Protein AF-A0A2E0W894-F1 (afdb_monomer)

Solvent-accessible surface area (backbone atoms only — not comparable to full-atom values): 4977 Å² total; per-residue (Å²): 133,84,76,79,51,81,68,59,62,49,71,70,32,45,70,57,51,36,54,54,51,49,58,53,23,69,77,45,66,37,32,71,66,60,48,50,48,48,52,35,65,78,65,73,38,93,67,53,74,63,54,52,50,54,23,51,50,50,36,40,76,67,64,44,33,48,81,56,94,81,22,39,33,50,51,75,76,80,88,71,78,97,122

Radius of gyration: 14.44 Å; Cα contacts (8 Å, |Δi|>4): 75; chains: 1; bounding box: 42×23×46 Å

Mean predicted aligned error: 8.68 Å

Nearest PDB structures (foldseek):
  6qfd-assembly1_A  TM=8.706E-01  e=8.283E-02  Halobacterium salinarum NRC-1
  9jm0-assembly1_L  TM=7.326E-01  e=2.444E-01  Escherichia coli
  8xgc-assembly1_4  TM=6.482E-01  e=1.565E-01  Saccharomyces cerevisiae
  8kg6-assembly1_4  TM=7.005E-01  e=1.894E-01  Saccharomyces cerevisiae S288C
  8kg8-assembly1_4  TM=6.833E-01  e=2.152E-01  Saccharomyces cerevisiae S288C

pLDDT: mean 78.04, std 17.42, range [39.88, 93.94]

Foldseek 3Di:
DDDPPPVLVVLLDLVVLLVLLLVVQVVHWAALVRSVCCSCPVVVGPHDSVSNVVSVVVCVVVVQWDDDPNTIHGDPPPPPDPD

Structure (mmCIF, N/CA/C/O backbone):
data_AF-A0A2E0W894-F1
#
_entry.id   AF-A0A2E0W894-F1
#
loop_
_atom_site.group_PDB
_atom_site.id
_atom_site.type_symbol
_atom_site.label_atom_id
_atom_site.label_alt_id
_atom_site.label_comp_id
_atom_site.label_asym_id
_atom_site.label_entity_id
_atom_site.label_seq_id
_atom_site.pdbx_PDB_ins_code
_atom_site.Cartn_x
_atom_site.Cartn_y
_atom_site.Cartn_z
_atom_site.occupancy
_atom_site.B_iso_or_equiv
_atom_site.auth_seq_id
_atom_site.auth_comp_id
_atom_site.auth_asym_id
_atom_site.auth_atom_id
_atom_site.pdbx_PDB_model_num
ATOM 1 N N . MET A 1 1 ? 15.154 1.227 -31.169 1.00 40.94 1 MET A N 1
ATOM 2 C CA . MET A 1 1 ? 13.989 1.761 -30.434 1.00 40.94 1 MET A CA 1
ATOM 3 C C . MET A 1 1 ? 13.266 0.569 -29.820 1.00 40.94 1 MET A C 1
ATOM 5 O O . MET A 1 1 ? 12.657 -0.196 -30.553 1.00 40.94 1 MET A O 1
ATOM 9 N N . ILE A 1 2 ? 13.469 0.305 -28.526 1.00 44.47 2 ILE A N 1
ATOM 10 C CA . ILE A 1 2 ? 12.842 -0.838 -27.846 1.00 44.47 2 ILE A CA 1
ATOM 11 C C . ILE A 1 2 ? 11.408 -0.413 -27.539 1.00 44.47 2 ILE A C 1
ATOM 13 O O . ILE A 1 2 ? 11.201 0.501 -26.745 1.00 44.47 2 ILE A O 1
ATOM 17 N N . ILE A 1 3 ? 10.435 -1.010 -28.224 1.00 47.97 3 ILE A N 1
ATOM 18 C CA . ILE A 1 3 ? 9.020 -0.807 -27.914 1.00 47.97 3 ILE A CA 1
ATOM 19 C C . ILE A 1 3 ? 8.805 -1.402 -26.516 1.00 47.97 3 ILE A C 1
ATOM 21 O O . ILE A 1 3 ? 9.027 -2.606 -26.355 1.00 47.97 3 ILE A O 1
ATOM 25 N N . PRO A 1 4 ? 8.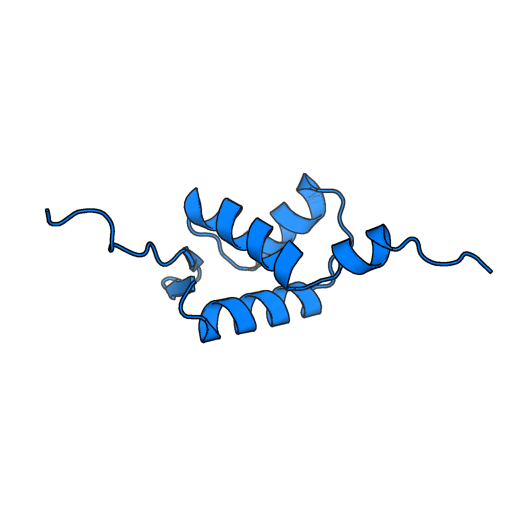425 -0.602 -25.503 1.00 45.50 4 PRO A N 1
ATOM 26 C CA . PRO A 1 4 ? 8.153 -1.136 -24.179 1.00 45.50 4 PRO A CA 1
ATOM 27 C C . PRO A 1 4 ? 7.041 -2.170 -24.310 1.00 45.50 4 PRO A C 1
ATOM 29 O O . PRO A 1 4 ? 5.995 -1.920 -24.917 1.00 45.50 4 PRO A O 1
ATOM 32 N N . SER A 1 5 ? 7.282 -3.369 -23.788 1.00 58.50 5 SER A N 1
ATOM 33 C CA . SER A 1 5 ? 6.283 -4.428 -23.882 1.00 58.50 5 SER A CA 1
ATOM 34 C C . SER A 1 5 ? 5.028 -3.993 -23.117 1.00 58.50 5 SER A C 1
ATOM 36 O O . SER A 1 5 ? 5.119 -3.374 -22.055 1.00 58.50 5 SER A O 1
ATOM 38 N N . LYS A 1 6 ? 3.835 -4.347 -23.613 1.00 54.28 6 LYS A N 1
ATOM 39 C CA . LYS A 1 6 ? 2.544 -4.092 -22.934 1.00 54.28 6 LYS A CA 1
ATOM 40 C C . LYS A 1 6 ? 2.569 -4.493 -21.443 1.00 54.28 6 LYS A C 1
ATOM 42 O O . LYS A 1 6 ? 1.867 -3.911 -20.624 1.00 54.28 6 LYS A O 1
ATOM 47 N N . TYR A 1 7 ? 3.421 -5.457 -21.091 1.00 53.16 7 TYR A N 1
ATOM 48 C CA . TYR A 1 7 ? 3.637 -5.974 -19.743 1.00 53.16 7 TYR A CA 1
ATOM 49 C C . TYR A 1 7 ? 4.526 -5.096 -18.846 1.00 53.16 7 TYR A C 1
ATOM 51 O O . TYR A 1 7 ? 4.370 -5.143 -17.627 1.00 53.16 7 TYR A O 1
ATOM 59 N N . GLU A 1 8 ? 5.444 -4.297 -19.395 1.00 53.06 8 GLU A N 1
ATOM 60 C CA . GLU A 1 8 ? 6.257 -3.352 -18.613 1.00 53.06 8 GLU A CA 1
ATOM 61 C C . GLU A 1 8 ? 5.421 -2.178 -18.106 1.00 53.06 8 GLU A C 1
ATOM 63 O O . GLU A 1 8 ? 5.517 -1.830 -16.931 1.00 53.06 8 GLU A O 1
ATOM 68 N N . LEU A 1 9 ? 4.516 -1.649 -18.936 1.00 57.06 9 LEU A N 1
ATOM 69 C CA . LEU A 1 9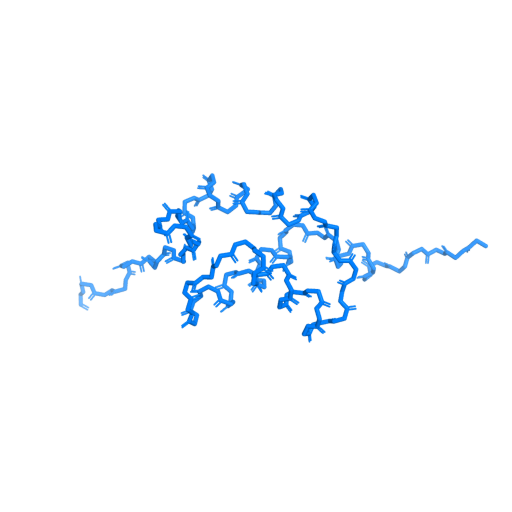 ? 3.596 -0.572 -18.549 1.00 57.06 9 LEU A CA 1
ATOM 70 C C . LEU A 1 9 ? 2.674 -0.982 -17.387 1.00 57.06 9 LEU A C 1
ATOM 72 O O . LEU A 1 9 ? 2.418 -0.191 -16.481 1.00 57.06 9 LEU A O 1
ATOM 76 N N . LEU A 1 10 ? 2.230 -2.243 -17.354 1.00 57.78 10 LEU A N 1
ATOM 77 C CA . LEU A 1 10 ? 1.366 -2.759 -16.286 1.00 57.78 10 LEU A CA 1
ATOM 78 C C . LEU A 1 10 ? 2.075 -2.862 -14.928 1.00 57.78 10 LEU A C 1
ATOM 80 O O . LEU A 1 10 ? 1.421 -2.758 -13.893 1.00 57.78 10 LEU A O 1
ATOM 84 N N . LYS A 1 11 ? 3.405 -3.037 -14.899 1.00 59.66 11 LYS A N 1
ATOM 85 C CA . LYS A 1 11 ? 4.167 -3.133 -13.639 1.00 59.66 11 LYS A CA 1
ATOM 86 C C . LYS A 1 11 ? 4.211 -1.813 -12.868 1.00 59.66 11 LYS A C 1
ATOM 88 O O . LYS A 1 11 ? 4.449 -1.854 -11.662 1.00 59.66 11 LYS A O 1
ATOM 93 N N . HIS A 1 12 ? 3.964 -0.694 -13.547 1.00 64.62 12 HIS A N 1
ATOM 94 C CA . HIS A 1 12 ? 3.908 0.648 -12.967 1.00 64.62 1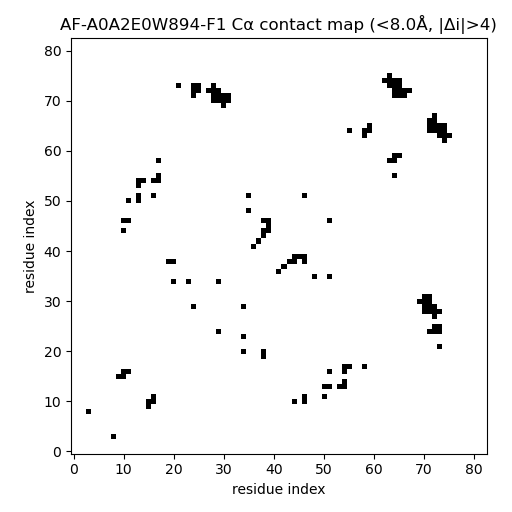2 HIS A CA 1
ATOM 95 C C . HIS A 1 12 ? 2.480 1.125 -12.672 1.00 64.62 12 HIS A C 1
ATOM 97 O O . HIS A 1 12 ? 2.317 2.207 -12.117 1.00 64.62 12 HIS A O 1
ATOM 103 N N . ASN A 1 13 ? 1.460 0.334 -13.020 1.00 73.62 13 ASN A N 1
ATOM 104 C CA . ASN A 1 13 ? 0.061 0.698 -12.834 1.00 73.62 13 ASN A CA 1
ATOM 105 C C . ASN A 1 13 ? -0.340 0.621 -11.349 1.00 73.62 13 ASN A C 1
ATOM 107 O O . ASN A 1 13 ? -0.150 -0.415 -10.703 1.00 73.62 13 ASN A O 1
ATOM 111 N N . SER A 1 14 ? -0.950 1.690 -10.836 1.00 72.31 14 SER A N 1
ATOM 112 C CA . SER A 1 14 ? -1.402 1.812 -9.446 1.00 72.31 14 SER A CA 1
ATOM 113 C C . SER A 1 14 ? -2.398 0.730 -9.024 1.00 72.31 14 SER A C 1
ATOM 115 O O . SER A 1 14 ? -2.399 0.332 -7.867 1.00 72.31 14 SER A O 1
ATOM 117 N N . LEU A 1 15 ? -3.195 0.173 -9.943 1.00 79.31 15 LEU A N 1
ATOM 118 C CA . LEU A 1 15 ? -4.088 -0.954 -9.643 1.00 79.31 15 LEU A CA 1
ATOM 119 C C . LEU A 1 15 ? -3.303 -2.229 -9.326 1.00 79.31 15 LEU A C 1
ATOM 121 O O . LEU A 1 15 ? -3.623 -2.950 -8.382 1.00 79.31 15 LEU A O 1
ATOM 125 N N . PHE A 1 16 ? -2.245 -2.498 -10.095 1.00 82.12 16 PHE A N 1
ATOM 126 C CA . PHE A 1 16 ? -1.404 -3.669 -9.866 1.00 82.12 16 PHE A CA 1
ATOM 127 C C . PHE A 1 16 ? -0.610 -3.521 -8.566 1.00 82.12 16 PHE A C 1
ATOM 129 O O . PHE A 1 16 ? -0.528 -4.456 -7.770 1.00 82.12 16 PHE A O 1
ATOM 136 N N . ILE A 1 17 ? -0.024 -2.341 -8.345 1.00 85.25 17 ILE A N 1
ATOM 137 C CA . ILE A 1 17 ? 0.686 -2.025 -7.102 1.00 85.25 17 ILE A CA 1
ATOM 138 C C . ILE A 1 17 ? -0.297 -2.114 -5.930 1.00 85.25 17 ILE A C 1
ATOM 140 O O . ILE A 1 17 ? 0.020 -2.741 -4.925 1.00 85.25 17 ILE A O 1
ATOM 144 N N . GLY A 1 18 ? -1.514 -1.595 -6.088 1.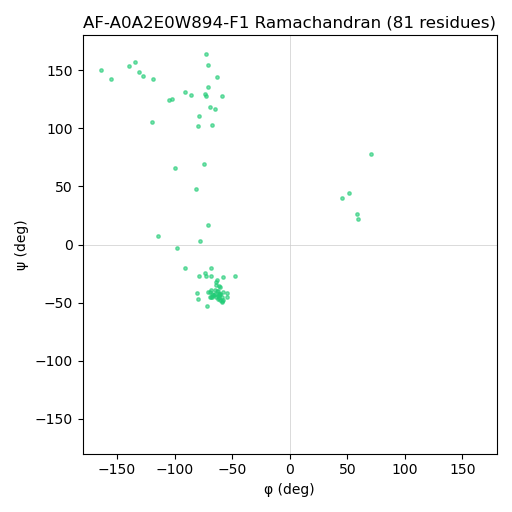00 87.94 18 GLY A N 1
ATOM 145 C CA . GLY A 1 18 ? -2.563 -1.632 -5.075 1.00 87.94 18 GLY A CA 1
ATOM 146 C C . GLY A 1 18 ? -2.922 -3.053 -4.664 1.00 87.94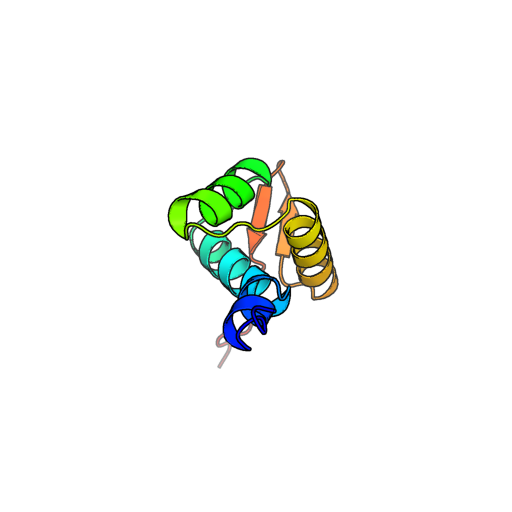 18 GLY A C 1
ATOM 147 O O . GLY A 1 18 ? -2.943 -3.351 -3.475 1.00 87.94 18 GLY A O 1
ATOM 148 N N . ALA A 1 19 ? -3.093 -3.968 -5.620 1.00 88.19 19 ALA A N 1
ATOM 149 C CA . ALA A 1 19 ? -3.341 -5.376 -5.316 1.00 88.19 19 ALA A CA 1
ATOM 150 C C . ALA A 1 19 ? -2.222 -6.004 -4.462 1.00 88.19 19 ALA A C 1
ATOM 152 O O . ALA A 1 19 ? -2.510 -6.726 -3.510 1.00 88.19 19 ALA A O 1
ATOM 153 N N . LEU A 1 20 ? -0.952 -5.693 -4.755 1.00 88.25 20 LEU A N 1
ATOM 154 C CA . LEU A 1 20 ? 0.185 -6.153 -3.947 1.00 88.25 20 LEU A CA 1
ATOM 155 C C . LEU A 1 20 ? 0.177 -5.561 -2.536 1.00 88.25 20 LEU A C 1
ATOM 157 O O . LEU A 1 20 ? 0.449 -6.266 -1.568 1.00 88.25 20 LEU A O 1
ATOM 161 N N . VAL A 1 21 ? -0.113 -4.265 -2.430 1.00 90.94 21 VAL A N 1
ATOM 162 C CA . VAL A 1 21 ? -0.210 -3.557 -1.151 1.00 90.94 21 VAL A CA 1
ATOM 163 C C . VAL A 1 21 ? -1.280 -4.210 -0.281 1.00 90.94 21 VAL A C 1
ATOM 165 O O . VAL A 1 21 ? -1.006 -4.551 0.865 1.00 90.94 21 VAL A O 1
ATOM 168 N N . LEU A 1 22 ? -2.472 -4.447 -0.829 1.00 91.31 22 LEU A N 1
ATOM 169 C CA . LEU A 1 22 ? -3.574 -5.063 -0.094 1.00 91.31 22 LEU A CA 1
ATOM 170 C C . LEU A 1 22 ? -3.243 -6.493 0.347 1.00 91.31 22 LEU A C 1
ATOM 172 O O . LEU A 1 22 ? -3.561 -6.859 1.473 1.00 91.31 22 LEU A O 1
ATOM 176 N N . ASP A 1 23 ? -2.582 -7.288 -0.497 1.00 90.31 23 ASP A N 1
ATOM 177 C CA . ASP A 1 23 ? -2.159 -8.651 -0.151 1.00 90.31 23 ASP A CA 1
ATOM 178 C C . ASP A 1 23 ? -1.184 -8.668 1.041 1.00 90.31 23 ASP A C 1
ATOM 180 O O . ASP A 1 23 ? -1.365 -9.421 1.998 1.00 90.31 23 ASP A O 1
ATOM 184 N N . LEU A 1 24 ? -0.206 -7.755 1.051 1.00 91.31 24 LEU A N 1
ATOM 185 C CA . LEU A 1 24 ? 0.722 -7.593 2.174 1.00 91.31 24 LEU A CA 1
ATOM 186 C C . LEU A 1 24 ? 0.017 -7.118 3.451 1.00 91.31 24 LEU A C 1
ATOM 188 O O . LEU A 1 24 ? 0.307 -7.619 4.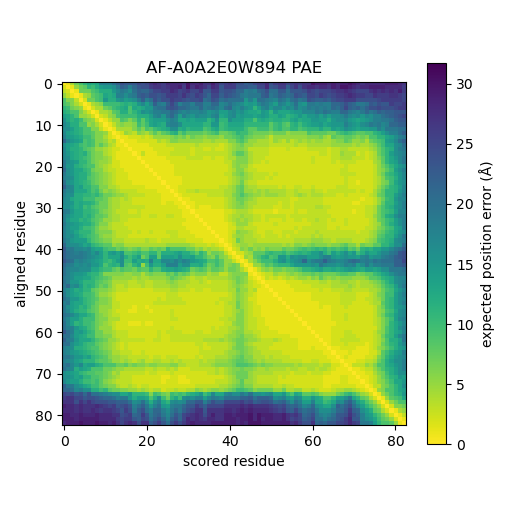539 1.00 91.31 24 LEU A O 1
ATOM 192 N N . LEU A 1 25 ? -0.904 -6.161 3.324 1.00 91.81 25 LEU A N 1
ATOM 193 C CA . LEU A 1 25 ? -1.617 -5.572 4.458 1.00 91.81 25 LEU A CA 1
ATOM 194 C C . LEU A 1 25 ? -2.664 -6.507 5.072 1.00 91.81 25 LEU A C 1
ATOM 196 O O . LEU A 1 25 ? -2.937 -6.399 6.266 1.00 91.81 25 LEU A O 1
ATOM 200 N N . LYS A 1 26 ? -3.221 -7.444 4.293 1.00 90.44 26 LYS A N 1
ATOM 201 C CA . LYS A 1 26 ? -4.109 -8.507 4.794 1.00 90.44 26 LYS A CA 1
ATOM 202 C C . LYS A 1 26 ? -3.407 -9.455 5.760 1.00 90.44 26 LYS A C 1
ATOM 204 O O . LYS A 1 26 ? -4.057 -10.007 6.639 1.00 90.44 26 LYS A O 1
ATOM 209 N N . GLN A 1 27 ? -2.103 -9.659 5.588 1.00 90.25 27 GLN A N 1
ATOM 210 C CA . GLN A 1 27 ? -1.315 -10.528 6.462 1.00 90.25 27 GLN A CA 1
ATOM 211 C C . GLN A 1 27 ? -0.931 -9.816 7.759 1.00 90.25 27 GLN A C 1
ATOM 213 O O . GLN A 1 27 ? -0.958 -10.417 8.829 1.00 90.25 27 GLN A O 1
ATOM 218 N N . GLN A 1 28 ? -0.532 -8.547 7.661 1.00 90.94 28 GLN A N 1
ATOM 219 C CA . GLN A 1 28 ? -0.146 -7.736 8.810 1.00 90.94 28 GLN A CA 1
ATOM 220 C C . GLN A 1 28 ? -0.117 -6.245 8.457 1.00 90.94 28 GLN A C 1
ATOM 222 O O . GLN A 1 28 ? 0.245 -5.882 7.335 1.00 90.94 28 GLN A O 1
ATOM 227 N N . PRO A 1 29 ? -0.389 -5.358 9.425 1.00 91.62 29 PRO A N 1
ATOM 228 C CA . PRO A 1 29 ? -0.225 -3.930 9.224 1.00 91.62 29 PRO A CA 1
ATOM 229 C C . PRO A 1 29 ? 1.256 -3.551 9.144 1.00 91.62 29 PRO A C 1
ATOM 231 O O . PRO A 1 29 ? 2.083 -3.987 9.953 1.00 91.62 29 PRO A O 1
ATOM 234 N N . LEU A 1 30 ? 1.594 -2.697 8.182 1.00 93.94 30 LEU A N 1
ATOM 235 C CA . LEU A 1 30 ? 2.971 -2.310 7.880 1.00 93.94 30 LEU A CA 1
ATOM 236 C C . LEU A 1 30 ? 3.100 -0.792 7.859 1.00 93.94 30 LEU A C 1
ATOM 238 O O . LEU A 1 30 ? 2.201 -0.086 7.412 1.00 93.94 30 LEU A O 1
ATOM 242 N N . ASN A 1 31 ? 4.240 -0.275 8.311 1.00 93.75 31 ASN A N 1
ATOM 243 C CA . ASN A 1 31 ? 4.577 1.120 8.043 1.00 93.75 31 ASN A CA 1
ATOM 244 C C . ASN A 1 31 ? 4.956 1.293 6.560 1.00 93.75 31 ASN A C 1
ATOM 246 O O . ASN A 1 31 ? 5.258 0.320 5.860 1.00 93.75 31 ASN A O 1
ATOM 250 N N . PHE A 1 32 ? 4.965 2.541 6.094 1.00 90.38 32 PHE A N 1
ATOM 251 C CA . PHE A 1 32 ? 5.263 2.862 4.700 1.00 90.38 32 PHE A CA 1
ATOM 252 C C . PHE A 1 32 ? 6.614 2.287 4.238 1.00 90.38 32 PHE A C 1
ATOM 254 O O . PHE A 1 32 ? 6.698 1.687 3.171 1.00 90.38 32 PHE A O 1
ATOM 261 N N . PHE A 1 33 ? 7.669 2.427 5.046 1.00 90.06 33 PHE A N 1
ATOM 262 C CA . PHE A 1 33 ? 9.022 2.012 4.665 1.00 90.06 33 PHE A CA 1
ATOM 263 C C . PHE A 1 33 ? 9.147 0.490 4.515 1.00 90.06 33 PHE A C 1
ATOM 265 O O . PHE A 1 33 ? 9.708 -0.005 3.540 1.00 90.06 33 PHE A O 1
ATOM 272 N N . SER A 1 34 ? 8.569 -0.271 5.445 1.00 91.44 34 SER A N 1
ATOM 273 C CA . SER A 1 34 ? 8.493 -1.729 5.373 1.00 91.44 34 SER A CA 1
ATOM 274 C C . SER A 1 34 ? 7.694 -2.185 4.156 1.00 91.44 34 SER A C 1
ATOM 276 O O . SER A 1 34 ? 8.084 -3.143 3.495 1.00 91.44 34 SER A O 1
ATOM 278 N N . LEU A 1 35 ? 6.600 -1.493 3.843 1.00 90.56 35 LEU A N 1
ATOM 279 C CA . LEU A 1 35 ? 5.755 -1.790 2.694 1.00 90.56 35 LEU A CA 1
ATOM 280 C C . LEU A 1 35 ? 6.491 -1.513 1.372 1.00 90.56 35 LEU A C 1
ATOM 282 O O . LEU A 1 35 ? 6.519 -2.376 0.496 1.00 90.56 35 LEU A O 1
ATOM 286 N N . TYR A 1 36 ? 7.178 -0.372 1.271 1.00 89.81 36 TYR A N 1
ATOM 287 C CA . TYR A 1 36 ? 8.037 -0.032 0.137 1.00 89.81 36 TYR A CA 1
ATOM 288 C C . TYR A 1 36 ? 9.152 -1.060 -0.059 1.00 89.81 36 TYR A C 1
ATOM 290 O O . TYR A 1 36 ? 9.309 -1.593 -1.156 1.00 89.81 36 TYR A O 1
ATOM 298 N N . ASN A 1 37 ? 9.873 -1.413 1.008 1.00 88.56 37 ASN A N 1
ATOM 299 C CA . ASN A 1 37 ? 10.956 -2.390 0.931 1.00 88.56 37 ASN A CA 1
ATOM 300 C C . ASN A 1 37 ? 10.457 -3.771 0.508 1.00 88.56 37 ASN A C 1
ATOM 302 O O . ASN A 1 37 ? 11.062 -4.383 -0.367 1.00 88.56 37 ASN A O 1
ATOM 306 N N . LYS A 1 38 ? 9.340 -4.256 1.063 1.00 87.69 38 LYS A N 1
ATOM 307 C CA . LYS A 1 38 ? 8.762 -5.538 0.636 1.00 87.69 38 LYS A CA 1
ATOM 308 C C . LYS A 1 38 ? 8.371 -5.510 -0.840 1.00 87.69 38 LYS A C 1
ATOM 310 O O . LYS A 1 38 ? 8.676 -6.435 -1.577 1.00 87.69 38 LYS A O 1
ATOM 315 N N . ILE A 1 39 ? 7.764 -4.433 -1.318 1.00 85.31 39 ILE A N 1
ATOM 316 C CA . ILE A 1 39 ? 7.372 -4.331 -2.729 1.00 85.31 39 ILE A CA 1
ATOM 317 C C . ILE A 1 39 ? 8.598 -4.239 -3.657 1.00 85.31 39 ILE A C 1
ATOM 319 O O . ILE A 1 39 ? 8.613 -4.860 -4.724 1.00 85.31 39 ILE A O 1
ATOM 323 N N . TYR A 1 40 ? 9.630 -3.501 -3.244 1.00 81.75 40 TYR A N 1
ATOM 324 C CA . TYR A 1 40 ? 10.854 -3.284 -4.013 1.00 81.75 40 TYR A CA 1
ATOM 325 C C . TYR A 1 40 ? 11.731 -4.545 -4.084 1.00 81.75 40 TYR A C 1
ATOM 327 O O . TYR A 1 40 ? 12.088 -4.996 -5.177 1.00 81.75 40 TYR A O 1
ATOM 335 N N . TYR A 1 41 ? 12.044 -5.143 -2.930 1.00 72.31 41 TYR A N 1
ATOM 336 C CA . TYR A 1 41 ? 12.964 -6.277 -2.816 1.00 72.31 41 TYR A CA 1
ATOM 337 C C . TYR A 1 41 ? 12.309 -7.611 -3.176 1.00 72.31 41 TYR A C 1
ATOM 339 O O . TYR A 1 41 ? 12.866 -8.367 -3.971 1.00 72.31 41 TYR A O 1
ATOM 347 N N . ASP A 1 42 ? 11.115 -7.885 -2.651 1.00 64.69 42 ASP A N 1
ATOM 348 C CA . ASP A 1 42 ? 10.502 -9.219 -2.712 1.00 64.69 42 ASP A CA 1
ATOM 349 C C . ASP A 1 42 ? 9.984 -9.550 -4.123 1.00 64.69 42 ASP A C 1
ATOM 351 O O . ASP A 1 42 ? 9.907 -10.706 -4.531 1.00 64.69 42 ASP A O 1
ATOM 355 N N . LYS A 1 43 ? 9.683 -8.523 -4.935 1.00 61.25 43 LYS A N 1
ATOM 356 C CA . LYS A 1 43 ? 9.206 -8.705 -6.320 1.00 61.25 43 LYS A CA 1
ATOM 357 C C . LYS A 1 43 ? 10.168 -8.194 -7.397 1.00 61.25 43 LYS A C 1
ATOM 359 O O . LYS A 1 43 ? 9.789 -8.195 -8.571 1.00 61.25 43 LYS A O 1
ATOM 364 N N . ARG A 1 44 ? 11.392 -7.771 -7.031 1.00 60.12 44 ARG A N 1
ATOM 365 C CA . ARG A 1 44 ? 12.395 -7.144 -7.926 1.00 60.12 44 ARG A CA 1
ATOM 366 C C . ARG A 1 44 ? 11.790 -6.060 -8.830 1.00 60.12 44 ARG A C 1
ATOM 368 O O . ARG A 1 44 ? 12.093 -5.985 -10.024 1.00 60.12 44 ARG A O 1
ATOM 375 N N . ARG A 1 45 ? 10.874 -5.247 -8.294 1.00 64.81 45 ARG A N 1
ATOM 376 C CA . ARG A 1 45 ? 10.174 -4.220 -9.075 1.00 64.81 45 ARG A CA 1
ATOM 377 C C . ARG A 1 45 ? 10.767 -2.854 -8.789 1.00 64.81 45 ARG A C 1
ATOM 379 O O . ARG A 1 45 ? 10.774 -2.403 -7.651 1.00 64.81 45 ARG A O 1
ATOM 386 N N . LYS A 1 46 ? 11.188 -2.164 -9.849 1.00 69.06 46 LYS A N 1
ATOM 387 C CA . LYS A 1 46 ? 11.524 -0.737 -9.806 1.00 69.06 46 LYS A CA 1
ATOM 388 C C . LYS A 1 46 ? 10.235 0.088 -9.723 1.00 69.06 46 LYS A C 1
ATOM 390 O O . LYS A 1 46 ? 9.832 0.717 -10.694 1.00 69.06 46 LYS A O 1
ATOM 395 N N . ILE A 1 47 ? 9.541 0.018 -8.592 1.00 75.31 47 ILE A N 1
ATOM 396 C CA . ILE A 1 47 ? 8.428 0.922 -8.292 1.00 75.31 47 ILE A CA 1
ATOM 397 C C . ILE A 1 47 ? 9.032 2.176 -7.668 1.00 75.31 47 ILE A C 1
ATOM 399 O O . ILE A 1 47 ? 9.852 2.081 -6.757 1.00 75.31 47 ILE A O 1
ATOM 403 N N . SER A 1 48 ? 8.675 3.344 -8.198 1.00 82.44 48 SER A N 1
ATOM 404 C CA . SER A 1 48 ? 9.096 4.615 -7.615 1.00 82.44 48 SER A CA 1
ATOM 405 C C . SER A 1 48 ? 8.367 4.844 -6.289 1.00 82.44 48 SER A C 1
ATOM 407 O O . SER A 1 48 ? 7.251 4.363 -6.079 1.00 82.44 48 SER A O 1
ATOM 409 N N . TYR A 1 49 ? 8.981 5.623 -5.403 1.00 83.25 49 TYR A N 1
ATOM 410 C CA . TYR A 1 49 ? 8.342 6.064 -4.162 1.00 83.25 49 TYR A CA 1
ATOM 411 C C . TYR A 1 49 ? 6.997 6.763 -4.427 1.00 83.25 49 TYR A C 1
ATOM 413 O O . TYR A 1 49 ? 6.012 6.492 -3.743 1.00 83.25 49 TYR A O 1
ATOM 421 N N . LEU A 1 50 ? 6.950 7.609 -5.464 1.00 85.50 50 LEU A N 1
ATOM 422 C CA . LEU A 1 50 ? 5.752 8.347 -5.872 1.00 85.50 50 LEU A CA 1
ATOM 423 C C . LEU A 1 50 ? 4.612 7.411 -6.277 1.00 85.50 50 LEU A C 1
ATOM 425 O O . LEU A 1 50 ? 3.512 7.545 -5.759 1.00 85.50 50 LEU A O 1
ATOM 429 N N . ASN A 1 51 ? 4.887 6.387 -7.090 1.00 85.44 51 ASN A N 1
ATOM 430 C CA . ASN A 1 51 ? 3.851 5.442 -7.508 1.00 85.44 51 ASN A CA 1
ATOM 431 C C . ASN A 1 51 ? 3.235 4.701 -6.314 1.00 85.44 51 ASN A C 1
ATOM 433 O O . ASN A 1 51 ? 2.040 4.398 -6.323 1.00 85.44 51 ASN A O 1
ATOM 437 N N . LEU A 1 52 ? 4.034 4.384 -5.289 1.00 87.94 52 LEU A N 1
ATOM 438 C CA . LEU A 1 52 ? 3.506 3.762 -4.078 1.00 87.94 52 LEU A CA 1
ATOM 439 C C . LEU A 1 52 ? 2.630 4.734 -3.283 1.00 87.94 52 LEU A C 1
ATOM 441 O O . LEU A 1 52 ? 1.578 4.335 -2.789 1.00 87.94 52 LEU A O 1
ATOM 445 N N . LEU A 1 53 ? 3.046 5.995 -3.175 1.00 90.31 53 LEU A N 1
ATOM 446 C CA . LEU A 1 53 ? 2.283 7.037 -2.495 1.00 90.31 53 LEU A CA 1
ATOM 447 C C . LEU A 1 53 ? 0.945 7.308 -3.199 1.00 90.31 53 LEU A C 1
ATOM 449 O O . LEU A 1 53 ? -0.093 7.327 -2.539 1.00 90.31 53 LEU A O 1
ATOM 453 N N . ASP A 1 54 ? 0.949 7.422 -4.526 1.00 90.06 54 ASP A N 1
ATOM 454 C CA . ASP A 1 54 ? -0.262 7.588 -5.338 1.00 90.06 54 ASP A CA 1
ATOM 455 C C . ASP A 1 54 ? -1.203 6.395 -5.163 1.00 90.06 54 ASP A C 1
ATOM 457 O O . ASP A 1 54 ? -2.409 6.552 -4.978 1.00 90.06 54 ASP A O 1
ATOM 461 N N . THR A 1 55 ? -0.640 5.184 -5.147 1.00 91.44 55 THR A N 1
ATOM 462 C CA . THR A 1 55 ? -1.400 3.955 -4.899 1.00 91.44 55 THR A CA 1
ATOM 463 C C . THR A 1 55 ? -2.031 3.958 -3.509 1.00 91.44 55 THR A C 1
ATOM 465 O O . THR A 1 55 ? -3.209 3.645 -3.374 1.00 91.44 55 THR A O 1
ATOM 468 N N . LEU A 1 56 ? -1.282 4.314 -2.465 1.00 92.31 56 LEU A N 1
ATOM 469 C CA . LEU A 1 56 ? -1.811 4.372 -1.101 1.00 92.31 56 LEU A CA 1
ATOM 470 C C . LEU A 1 56 ? -2.882 5.449 -0.949 1.00 92.31 56 LEU A C 1
ATOM 472 O O . LEU A 1 56 ? -3.890 5.204 -0.295 1.00 92.31 56 LEU A O 1
ATOM 476 N N . THR A 1 57 ? -2.690 6.598 -1.593 1.00 92.00 57 THR A N 1
ATOM 477 C CA . THR A 1 57 ? -3.680 7.678 -1.640 1.00 92.00 57 THR A CA 1
ATOM 478 C C . THR A 1 57 ? -4.966 7.183 -2.288 1.00 92.00 57 THR A C 1
ATOM 480 O O . THR A 1 57 ? -6.040 7.333 -1.715 1.00 92.00 57 THR A O 1
ATOM 483 N N . PHE A 1 58 ? -4.863 6.511 -3.436 1.00 92.12 58 PHE A N 1
ATOM 484 C CA . PHE A 1 58 ? -6.006 5.894 -4.100 1.00 92.12 58 PH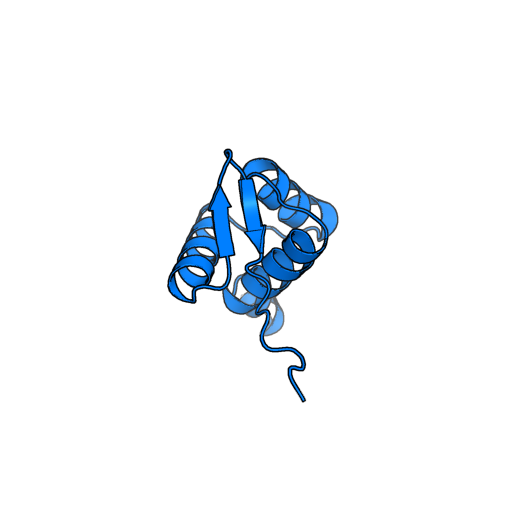E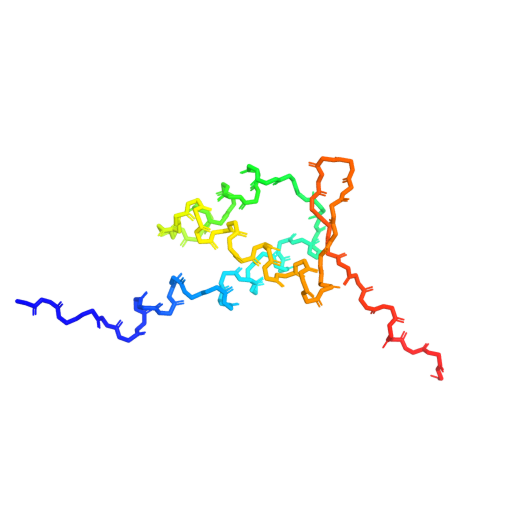 A CA 1
ATOM 485 C C . PHE A 1 58 ? -6.715 4.868 -3.204 1.00 92.12 58 PHE A C 1
ATOM 487 O O . PHE A 1 58 ? -7.932 4.926 -3.059 1.00 92.12 58 PHE A O 1
ATOM 494 N N . LEU A 1 59 ? -5.974 3.956 -2.565 1.00 92.19 59 LEU A N 1
ATOM 495 C CA . LEU A 1 59 ? -6.552 2.943 -1.675 1.00 92.19 59 LEU A CA 1
ATOM 496 C C . LEU A 1 59 ? -7.231 3.559 -0.446 1.00 92.19 59 LEU A C 1
ATOM 498 O O . LEU A 1 59 ? -8.239 3.031 0.018 1.00 92.19 59 LEU A O 1
ATOM 502 N N . PHE A 1 60 ? -6.685 4.655 0.080 1.00 92.31 60 PHE A N 1
ATOM 503 C CA . PHE A 1 60 ? -7.271 5.391 1.195 1.00 92.31 60 PHE A CA 1
ATOM 504 C C . PHE A 1 60 ? -8.572 6.085 0.780 1.00 92.31 60 PHE A C 1
ATOM 506 O O . PHE A 1 60 ? -9.578 5.965 1.469 1.00 92.31 60 PHE A O 1
ATOM 513 N N . LEU A 1 61 ? -8.580 6.750 -0.381 1.00 90.81 61 LEU A N 1
ATOM 514 C CA . LEU A 1 61 ? -9.784 7.370 -0.946 1.00 90.81 61 LEU A CA 1
ATOM 515 C C . LEU A 1 61 ? -10.867 6.340 -1.294 1.00 90.81 61 LEU A C 1
ATOM 517 O O . LEU A 1 61 ? -12.051 6.637 -1.185 1.00 90.81 61 LEU A O 1
ATOM 521 N N . ALA A 1 62 ? -10.464 5.131 -1.685 1.00 89.69 62 ALA A N 1
ATOM 522 C CA . ALA A 1 62 ? -11.356 3.998 -1.917 1.00 89.69 62 ALA A CA 1
ATOM 523 C C . ALA A 1 62 ? -11.822 3.305 -0.622 1.00 89.69 62 ALA A C 1
ATOM 525 O O . ALA A 1 62 ? -12.498 2.283 -0.699 1.00 89.69 62 ALA A O 1
ATOM 526 N N . ASP A 1 63 ? -11.444 3.824 0.551 1.00 90.06 63 ASP A N 1
ATOM 527 C CA . ASP A 1 63 ? -11.780 3.281 1.870 1.00 90.06 63 ASP A CA 1
ATOM 528 C C . ASP A 1 63 ? -11.307 1.827 2.098 1.00 90.06 63 ASP A C 1
ATOM 530 O O . ASP A 1 63 ? -11.857 1.082 2.903 1.00 90.06 63 ASP A O 1
ATOM 534 N N . LEU A 1 64 ? -10.249 1.401 1.398 1.00 90.81 64 LEU A N 1
ATOM 535 C CA . LEU A 1 64 ? -9.697 0.040 1.489 1.00 90.81 64 LEU A CA 1
ATOM 536 C C . LEU A 1 64 ? -8.601 -0.095 2.549 1.00 90.81 64 LEU A C 1
ATOM 538 O O . LEU A 1 64 ? -8.268 -1.204 2.978 1.00 90.81 64 LEU A O 1
ATOM 542 N N . VAL A 1 65 ? -7.992 1.019 2.948 1.00 93.25 65 VAL A N 1
ATOM 543 C CA . VAL A 1 65 ? -6.918 1.061 3.942 1.00 93.25 65 VAL A CA 1
ATOM 544 C C . VAL A 1 65 ? -7.095 2.258 4.861 1.00 93.25 65 VAL A C 1
ATOM 546 O O . VAL A 1 65 ? -7.634 3.285 4.462 1.00 93.25 65 VAL A O 1
ATOM 549 N N . TYR A 1 66 ? -6.582 2.152 6.081 1.00 93.31 66 TYR A N 1
ATOM 550 C CA . TYR A 1 66 ? -6.543 3.265 7.024 1.00 93.31 66 TYR A CA 1
ATOM 551 C C . TYR A 1 66 ? -5.178 3.371 7.698 1.00 93.31 66 TYR A C 1
ATOM 553 O O . TYR A 1 66 ? -4.412 2.405 7.769 1.00 93.31 66 TYR A O 1
ATOM 561 N N . TYR A 1 67 ? -4.870 4.566 8.195 1.00 92.75 67 TYR A N 1
ATOM 562 C CA . TYR A 1 67 ? -3.624 4.847 8.892 1.00 92.75 67 TYR A CA 1
ATOM 563 C C . TYR A 1 67 ? -3.865 4.955 10.395 1.00 92.75 67 TYR A C 1
ATOM 565 O O . TYR A 1 67 ? -4.694 5.743 10.843 1.00 92.75 67 TYR A O 1
ATOM 573 N N . SER A 1 68 ? -3.144 4.159 11.181 1.00 91.38 68 SER A N 1
ATOM 574 C CA . SER A 1 68 ? -3.206 4.197 12.643 1.00 91.38 68 SER A CA 1
ATOM 575 C C . SER A 1 68 ? -1.914 3.662 13.250 1.00 91.38 68 SER A C 1
ATOM 577 O O . SER A 1 68 ? -1.329 2.701 12.742 1.00 91.38 68 SER A O 1
ATOM 579 N N . ASN A 1 69 ? -1.460 4.273 14.347 1.00 90.56 69 ASN A N 1
ATOM 580 C CA . ASN A 1 69 ? -0.248 3.877 15.075 1.00 90.56 69 ASN A CA 1
ATOM 581 C C . ASN A 1 69 ? 0.989 3.752 14.169 1.00 90.56 69 ASN A C 1
ATOM 583 O O . ASN A 1 69 ? 1.743 2.780 14.247 1.00 90.56 69 ASN A O 1
ATOM 587 N N . ASN A 1 70 ? 1.174 4.731 13.278 1.00 91.19 70 ASN A N 1
ATOM 588 C CA . ASN A 1 70 ? 2.276 4.788 12.314 1.00 91.19 70 ASN A CA 1
ATOM 589 C C . ASN A 1 70 ? 2.338 3.590 11.340 1.00 91.19 70 ASN A C 1
ATOM 591 O O . ASN A 1 70 ? 3.393 3.263 10.789 1.00 91.19 70 ASN A O 1
ATOM 595 N N . LYS A 1 71 ? 1.208 2.902 11.149 1.00 92.88 71 LYS A N 1
ATOM 596 C CA . LYS A 1 71 ? 1.056 1.741 10.274 1.00 92.88 71 LYS A CA 1
ATOM 597 C C . LYS A 1 71 ? -0.166 1.910 9.382 1.00 92.88 71 LYS A C 1
ATOM 599 O O . LYS A 1 71 ? -1.163 2.522 9.759 1.00 92.88 71 LYS A O 1
ATOM 604 N N . ILE A 1 72 ? -0.062 1.344 8.193 1.00 93.19 72 ILE A N 1
ATOM 605 C CA . ILE A 1 72 ? -1.145 1.204 7.234 1.00 93.19 72 ILE A CA 1
ATOM 606 C C . ILE A 1 72 ? -1.800 -0.144 7.527 1.00 93.19 72 ILE A C 1
ATOM 608 O O . ILE A 1 72 ? -1.109 -1.1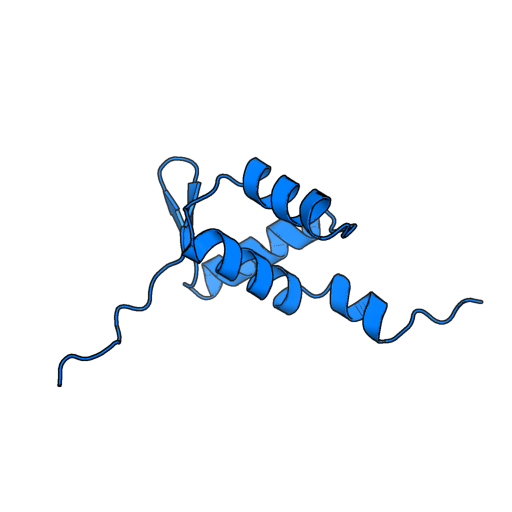53 7.691 1.00 93.19 72 ILE A O 1
ATOM 612 N N . HIS A 1 73 ? -3.120 -0.149 7.624 1.00 92.56 73 HIS A N 1
ATOM 613 C CA . HIS A 1 73 ? -3.928 -1.325 7.915 1.00 92.56 73 HIS A CA 1
ATOM 614 C C . HIS A 1 73 ? -4.865 -1.585 6.744 1.00 92.56 73 HIS A C 1
ATOM 616 O O . HIS A 1 73 ? -5.393 -0.644 6.151 1.00 92.56 73 HIS A O 1
ATOM 622 N N . PHE A 1 74 ? -5.084 -2.858 6.422 1.00 91.94 74 PHE A N 1
ATOM 623 C CA . PHE A 1 74 ? -6.152 -3.244 5.507 1.00 91.94 74 PHE A CA 1
ATOM 624 C C . PHE A 1 74 ? -7.497 -3.088 6.220 1.00 91.94 74 PHE A C 1
ATOM 626 O O . PHE A 1 74 ? -7.682 -3.617 7.318 1.00 91.94 74 PHE A O 1
ATOM 633 N N . LYS A 1 75 ? -8.438 -2.375 5.602 1.00 88.06 75 LYS A N 1
ATOM 634 C CA . LYS A 1 75 ? -9.809 -2.298 6.094 1.00 88.06 75 LYS A CA 1
ATOM 635 C C . LYS A 1 75 ? -10.520 -3.576 5.652 1.00 88.06 75 LYS A C 1
ATOM 637 O O . LYS A 1 75 ? -10.838 -3.747 4.479 1.00 88.06 75 LYS A O 1
ATOM 642 N N . TYR A 1 76 ? -10.689 -4.519 6.577 1.00 72.19 76 TYR A N 1
ATOM 643 C CA . TYR A 1 76 ? -11.469 -5.720 6.298 1.00 72.19 76 TYR A CA 1
ATOM 644 C C . TYR A 1 76 ? -12.931 -5.307 6.171 1.00 72.19 76 TYR A C 1
ATOM 646 O O . TYR A 1 76 ? -13.504 -4.784 7.125 1.00 72.19 76 TYR A O 1
ATOM 654 N N . ASP A 1 77 ? -13.523 -5.530 5.002 1.00 56.72 77 ASP A N 1
ATOM 655 C CA . ASP A 1 77 ? -14.962 -5.396 4.848 1.00 56.72 77 ASP A CA 1
ATOM 656 C C . ASP A 1 77 ? -15.600 -6.526 5.666 1.00 56.72 77 ASP A C 1
ATOM 658 O O . ASP A 1 77 ? -15.547 -7.702 5.299 1.00 56.72 77 ASP A O 1
ATOM 662 N N . SER A 1 78 ? -16.131 -6.195 6.840 1.00 47.16 78 SER A N 1
ATOM 663 C CA . SER A 1 78 ? -16.873 -7.112 7.709 1.00 47.16 78 SER A CA 1
ATOM 664 C C . SER A 1 78 ? -18.250 -7.475 7.135 1.00 47.16 78 SER A C 1
ATOM 666 O O . SER A 1 78 ? -19.083 -8.042 7.835 1.00 47.16 78 SER A O 1
ATOM 668 N N . GLN A 1 79 ? -18.493 -7.239 5.843 1.00 46.41 79 GLN A N 1
ATOM 669 C CA . GLN A 1 79 ? -19.665 -7.724 5.115 1.00 46.41 79 GLN A CA 1
ATOM 670 C C . GLN A 1 79 ? -19.519 -9.188 4.657 1.00 46.41 79 GLN A C 1
ATOM 672 O O . GLN A 1 79 ? -19.814 -9.538 3.514 1.00 46.41 79 GLN A O 1
ATOM 677 N N . LYS A 1 80 ? -19.094 -10.085 5.555 1.00 41.28 80 LYS A N 1
ATOM 678 C CA . LYS A 1 80 ? -19.306 -11.529 5.385 1.00 41.28 80 LYS A CA 1
ATOM 679 C C . LYS A 1 80 ? -20.147 -12.085 6.536 1.00 41.28 80 LYS A C 1
ATOM 681 O O . LYS A 1 80 ? -19.657 -12.282 7.641 1.00 41.28 80 LYS A O 1
ATOM 686 N N . THR A 1 81 ? -21.407 -12.344 6.166 1.00 40.41 81 THR A N 1
ATOM 687 C CA . THR A 1 81 ? -22.380 -13.310 6.714 1.00 40.41 81 THR A CA 1
ATOM 688 C C . THR A 1 81 ? -22.978 -13.034 8.097 1.00 40.41 81 THR A C 1
ATOM 690 O O . THR A 1 81 ? -22.647 -13.688 9.079 1.00 40.41 81 THR A O 1
ATOM 693 N N . LEU A 1 82 ? -23.952 -12.118 8.122 1.00 39.88 82 LEU A N 1
ATOM 694 C CA . LEU A 1 82 ? -25.114 -12.145 9.020 1.00 39.88 82 LEU A CA 1
ATOM 695 C C . LEU A 1 82 ? -26.316 -12.709 8.239 1.00 39.88 82 LEU A C 1
ATOM 697 O O . LEU A 1 82 ? -27.219 -11.947 7.940 1.00 39.88 82 LEU A O 1
ATOM 701 N N . PHE A 1 83 ? -26.289 -13.983 7.837 1.00 39.94 83 PHE A N 1
ATOM 702 C CA . PHE A 1 83 ? -27.466 -14.798 7.480 1.00 39.94 83 PHE A CA 1
ATOM 703 C C . PHE A 1 83 ? -27.080 -16.274 7.548 1.00 39.94 83 PHE A C 1
ATOM 705 O O . PHE A 1 83 ? -26.011 -16.613 6.987 1.00 39.94 83 PHE A O 1
#

Sequence (83 aa):
MIIPSKYELLKHNSLFIGALVLDLLKQQPLNFFSLYNKIYYDKRRKISYLNLLDTLTFLFLADLVYYSNNKIHFKYDSQKTLF

Secondary structure (DSSP, 8-state):
--PPPHHHHHHT-HHHHHHHHHHHHHH--B-HHHHHHHHHHHTT----HHHHHHHHHHHHHTTSEEEETTEEEE-----S---